Protein AF-A0A0G1ADX6-F1 (afdb_monomer_lite)

Radius of gyration: 18.36 Å; chains: 1; bounding box: 50×41×54 Å

Foldseek 3Di:
DDDDDDDPPPDPPVCPPPPPPVLVVLVCPLLVVLVVVLVVPDDPVVSLVVSVVVLVVQLPPQEDEDPDPCCLQVPALSNLSVNSHDAQNNSQRVSQVSCVSSPWDKDKDWACDPVGRTGIDIDTDDPPDPPDPPPPD

Secondary structure (DSSP, 8-state):
-----------TTTSTTTSHHHHHHHHHHHHHHHHHHHHTT--HHHHHHHHHHHHHHHT-SS----SSHHHHHHS-HHHHHHTT--SHHHHHHHHHHHHHHTT-EEEEEEEEETTEEEEEEEEEE-SS---PPP---

InterPro domains:
  IPR038765 Papain-like cysteine peptidase superfamily [SSF54001] (31-124)

Sequence (137 aa):
MVFSTLYYKVNAHTISRFRIKSYNSTMKTYLEYAETLKTEGSDVIEIAKKIQAYINKNLVSEVYHPCSILESRFTPGEIAFALKMRSCGAVTNIASEMLRHIGYKVKKVHGTTPASPDHAWIKVEDSNGSKKPRRDC

Organism: NCBI:txid1619142

pLDDT: mean 73.53, std 22.21, range [27.67, 94.81]

Structure (mmCIF, N/CA/C/O backbone):
data_AF-A0A0G1ADX6-F1
#
_entry.id   AF-A0A0G1ADX6-F1
#
loop_
_atom_site.group_PDB
_atom_site.id
_atom_site.type_symbol
_atom_site.label_atom_id
_atom_site.label_alt_id
_atom_site.label_comp_id
_atom_site.label_asym_id
_atom_site.label_entity_id
_atom_site.label_seq_id
_atom_site.pdbx_PDB_ins_code
_atom_site.Cartn_x
_atom_site.Cartn_y
_atom_site.Cartn_z
_atom_site.occupancy
_atom_site.B_iso_or_equiv
_atom_site.auth_seq_id
_atom_site.auth_comp_id
_atom_site.auth_asym_id
_atom_site.auth_atom_id
_atom_site.pdbx_PDB_model_num
ATOM 1 N N . MET A 1 1 ? 23.806 -10.472 -37.632 1.00 36.72 1 MET A N 1
ATOM 2 C CA . MET A 1 1 ? 22.637 -10.473 -36.728 1.00 36.72 1 MET A CA 1
ATOM 3 C C . MET A 1 1 ? 22.463 -11.884 -36.197 1.00 36.72 1 MET A C 1
ATOM 5 O O . MET A 1 1 ? 22.216 -12.773 -36.997 1.00 36.72 1 MET A O 1
ATOM 9 N N . VAL A 1 2 ? 22.655 -12.103 -34.896 1.00 28.02 2 VAL A N 1
ATOM 10 C CA . VAL A 1 2 ? 22.365 -13.386 -34.238 1.00 28.02 2 VAL A CA 1
ATOM 11 C C . VAL A 1 2 ? 21.709 -13.043 -32.904 1.00 28.02 2 VAL A C 1
ATOM 13 O O . VAL A 1 2 ? 22.349 -12.445 -32.044 1.00 28.02 2 VAL A O 1
ATOM 16 N N . PHE A 1 3 ? 20.417 -13.337 -32.767 1.00 29.06 3 PHE A N 1
ATOM 17 C CA . PHE A 1 3 ? 19.692 -13.214 -31.504 1.00 29.06 3 PHE A CA 1
ATOM 18 C C . PHE A 1 3 ? 19.860 -14.526 -30.737 1.00 29.06 3 PHE A C 1
ATOM 20 O O . PHE A 1 3 ? 19.237 -15.529 -31.072 1.00 29.06 3 PHE A O 1
ATOM 27 N N . SER A 1 4 ? 20.720 -14.536 -29.722 1.00 28.77 4 SER A N 1
ATOM 28 C CA . SER A 1 4 ? 20.832 -15.641 -28.770 1.00 28.77 4 SER A CA 1
ATOM 29 C C . SER A 1 4 ? 19.852 -15.413 -27.619 1.00 28.77 4 SER A C 1
ATOM 31 O O . SER A 1 4 ? 20.070 -14.593 -26.730 1.00 28.77 4 SER A O 1
ATOM 33 N N . THR A 1 5 ? 18.740 -16.145 -27.643 1.00 35.75 5 THR A N 1
ATOM 34 C CA . THR A 1 5 ? 17.777 -16.216 -26.540 1.00 35.75 5 THR A CA 1
ATOM 35 C C . THR A 1 5 ? 18.398 -17.010 -25.387 1.00 35.75 5 THR A C 1
ATOM 37 O O . THR A 1 5 ? 18.473 -18.237 -25.438 1.00 35.75 5 THR A O 1
ATOM 40 N N . LEU A 1 6 ? 18.872 -16.320 -24.346 1.00 27.67 6 LEU A N 1
ATOM 41 C CA . LEU A 1 6 ? 19.387 -16.957 -23.132 1.00 27.67 6 LEU A CA 1
ATOM 42 C C . LEU A 1 6 ? 18.215 -17.305 -22.199 1.00 27.67 6 LEU A C 1
ATOM 44 O O . LEU A 1 6 ? 17.677 -16.451 -21.496 1.00 27.67 6 LEU A O 1
ATOM 48 N N . TYR A 1 7 ? 17.811 -18.574 -22.194 1.00 30.81 7 TYR A N 1
ATOM 49 C CA . TYR A 1 7 ? 16.901 -19.112 -21.185 1.00 30.81 7 TYR A CA 1
ATOM 50 C C . TYR A 1 7 ? 17.656 -19.268 -19.859 1.00 30.81 7 TYR A C 1
ATOM 52 O O . TYR A 1 7 ? 18.375 -20.245 -19.652 1.00 30.81 7 TYR A O 1
ATOM 60 N N . TYR A 1 8 ? 17.483 -18.324 -18.933 1.00 31.00 8 TYR A N 1
ATOM 61 C CA . TYR A 1 8 ? 17.915 -18.530 -17.553 1.00 31.00 8 TYR A CA 1
ATOM 62 C C . TYR A 1 8 ? 16.938 -19.478 -16.853 1.00 31.00 8 TYR A C 1
ATOM 64 O O . TYR A 1 8 ? 15.849 -19.095 -16.430 1.00 31.00 8 TYR A O 1
ATOM 72 N N . LYS A 1 9 ? 17.346 -20.741 -16.713 1.00 34.00 9 LYS A N 1
ATOM 73 C CA . LYS A 1 9 ? 16.699 -21.718 -15.834 1.00 34.00 9 LYS A CA 1
ATOM 74 C C . LYS A 1 9 ? 17.030 -21.338 -14.389 1.00 34.00 9 LYS A C 1
ATOM 76 O O . LYS A 1 9 ? 18.044 -21.762 -13.839 1.00 34.00 9 LYS A O 1
ATOM 81 N N . VAL A 1 10 ? 16.214 -20.471 -13.794 1.00 37.69 10 VAL A N 1
ATOM 82 C CA . VAL A 1 10 ? 16.390 -20.051 -12.399 1.00 37.69 10 VAL A CA 1
ATOM 83 C C . VAL A 1 10 ? 16.049 -21.237 -11.499 1.00 37.69 10 VAL A C 1
ATOM 85 O O . VAL A 1 10 ? 14.893 -21.617 -11.339 1.00 37.69 10 VAL A O 1
ATOM 88 N N . ASN A 1 11 ? 17.084 -21.865 -10.948 1.00 32.84 11 ASN A N 1
ATOM 89 C CA . ASN A 1 11 ? 16.954 -22.986 -10.029 1.00 32.84 11 ASN A CA 1
ATOM 90 C C . ASN A 1 11 ? 16.422 -22.462 -8.683 1.00 32.84 11 ASN A C 1
ATOM 92 O O . ASN A 1 11 ? 17.119 -21.734 -7.973 1.00 32.84 11 ASN A O 1
ATOM 96 N N . ALA A 1 12 ? 15.186 -22.827 -8.331 1.00 43.38 12 ALA A N 1
ATOM 97 C CA . ALA A 1 12 ? 14.473 -22.349 -7.139 1.00 43.38 12 ALA A CA 1
ATOM 98 C C . ALA A 1 12 ? 15.211 -22.622 -5.808 1.00 43.38 12 ALA A C 1
ATOM 100 O O . ALA A 1 12 ? 14.960 -21.959 -4.804 1.00 43.38 12 ALA A O 1
ATOM 101 N N . HIS A 1 13 ? 16.162 -23.559 -5.796 1.00 33.47 13 HIS A N 1
ATOM 102 C CA . HIS A 1 13 ? 16.881 -23.970 -4.590 1.00 33.47 13 HIS A CA 1
ATOM 103 C C . HIS A 1 13 ? 18.042 -23.048 -4.177 1.00 33.47 13 HIS A C 1
ATOM 105 O O . HIS A 1 13 ? 18.392 -23.012 -2.997 1.00 33.47 13 HIS A O 1
ATOM 111 N N . THR A 1 14 ? 18.623 -22.263 -5.090 1.00 34.34 14 THR A N 1
ATOM 112 C CA . THR A 1 14 ? 19.816 -21.443 -4.783 1.00 34.34 14 THR A CA 1
ATOM 113 C C . THR A 1 14 ? 19.468 -20.057 -4.222 1.00 34.34 14 THR A C 1
ATOM 115 O O . THR A 1 14 ? 20.303 -19.407 -3.601 1.00 34.34 14 THR A O 1
ATOM 118 N N . ILE A 1 15 ? 18.209 -19.620 -4.350 1.00 44.53 15 ILE A N 1
ATOM 119 C CA . ILE A 1 15 ? 17.700 -18.348 -3.791 1.00 44.53 15 ILE A CA 1
ATOM 120 C C . ILE A 1 15 ? 17.298 -18.503 -2.306 1.00 44.53 15 ILE A C 1
ATOM 122 O O . ILE A 1 15 ? 17.105 -17.523 -1.589 1.00 44.53 15 ILE A O 1
ATOM 126 N N . SER A 1 16 ? 17.221 -19.740 -1.809 1.00 39.97 16 SER A N 1
ATOM 127 C CA . SER A 1 16 ? 16.575 -20.066 -0.535 1.00 39.97 16 SER A CA 1
ATOM 128 C C . SER A 1 16 ? 17.373 -19.683 0.724 1.00 39.97 16 SER A C 1
ATOM 130 O O . SER A 1 16 ? 16.764 -19.461 1.763 1.00 39.97 16 SER A O 1
ATOM 132 N N . ARG A 1 17 ? 18.710 -19.556 0.693 1.00 35.59 17 ARG A N 1
ATOM 133 C CA . ARG A 1 17 ? 19.489 -19.461 1.955 1.00 35.59 17 ARG A CA 1
ATOM 134 C C . ARG A 1 17 ? 20.069 -18.093 2.316 1.00 35.59 17 ARG A C 1
ATOM 136 O O . ARG A 1 17 ? 20.197 -17.813 3.503 1.00 35.59 17 ARG A O 1
ATOM 143 N N . PHE A 1 18 ? 20.346 -17.217 1.351 1.00 36.81 18 PHE A N 1
ATOM 144 C CA . PHE A 1 18 ? 20.876 -15.872 1.639 1.00 36.81 18 PHE A CA 1
ATOM 145 C C . PHE A 1 18 ? 19.809 -14.764 1.650 1.00 36.81 18 PHE A C 1
ATOM 147 O O . PHE A 1 18 ? 20.056 -13.690 2.191 1.00 36.81 18 PHE A O 1
ATOM 154 N N . ARG A 1 19 ? 18.601 -15.017 1.121 1.00 40.06 19 ARG A N 1
ATOM 155 C CA . ARG A 1 19 ? 17.580 -13.976 0.896 1.00 40.06 19 ARG A CA 1
ATOM 156 C C . ARG A 1 19 ? 16.468 -13.906 1.949 1.00 40.06 19 ARG A C 1
ATOM 158 O O . ARG A 1 19 ? 15.724 -12.942 1.946 1.00 40.06 19 ARG A O 1
ATOM 165 N N . ILE A 1 20 ? 16.357 -14.865 2.874 1.00 42.62 20 ILE A N 1
ATOM 166 C CA . ILE A 1 20 ? 15.215 -14.931 3.815 1.00 42.62 20 ILE A CA 1
ATOM 167 C C . ILE A 1 20 ? 15.418 -14.056 5.070 1.00 42.62 20 ILE A C 1
ATOM 169 O O . ILE A 1 20 ? 14.457 -13.505 5.601 1.00 42.62 20 ILE A O 1
ATOM 173 N N . LYS A 1 21 ? 16.660 -13.853 5.538 1.00 35.59 21 LYS A N 1
ATOM 174 C CA . LYS A 1 21 ? 16.912 -13.089 6.780 1.00 35.59 21 LYS A CA 1
ATOM 175 C C . LYS A 1 21 ? 16.641 -11.585 6.651 1.00 35.59 21 LYS A C 1
ATOM 177 O O . LYS A 1 21 ? 16.103 -10.997 7.580 1.00 35.59 21 LYS A O 1
ATOM 182 N N . SER A 1 22 ? 16.978 -10.976 5.513 1.00 43.28 22 SER A N 1
ATOM 183 C CA . SER A 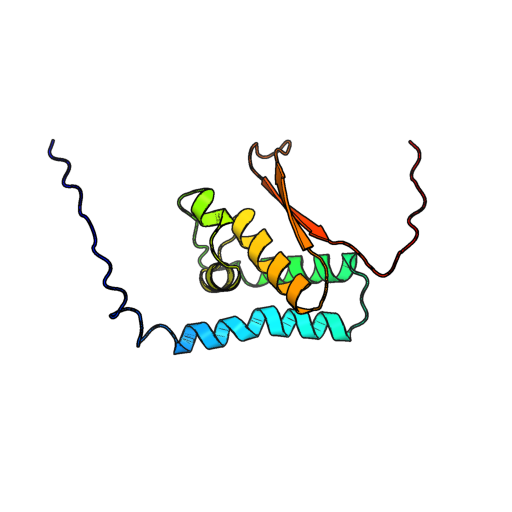1 22 ? 16.662 -9.563 5.248 1.00 43.28 22 SER A CA 1
ATOM 184 C C . SER A 1 22 ? 15.180 -9.365 4.910 1.00 43.28 22 SER A C 1
ATOM 186 O O . SER A 1 22 ? 14.592 -8.380 5.339 1.00 43.28 22 SER A O 1
ATOM 188 N N . TYR A 1 23 ? 14.571 -10.333 4.222 1.00 44.81 23 TYR A N 1
ATOM 189 C CA . TYR A 1 23 ? 13.184 -10.296 3.752 1.00 44.81 23 TYR A CA 1
ATOM 190 C C . TYR A 1 23 ? 12.167 -10.341 4.914 1.00 44.81 23 TYR A C 1
ATOM 192 O O . TYR A 1 23 ? 11.287 -9.489 5.002 1.00 44.81 23 TYR A O 1
ATOM 200 N N . ASN A 1 24 ? 12.392 -11.194 5.924 1.00 44.12 24 ASN A N 1
ATOM 201 C CA . ASN A 1 24 ? 11.557 -11.237 7.139 1.00 44.12 24 ASN A CA 1
ATOM 202 C C . ASN A 1 24 ? 11.605 -9.954 7.994 1.00 44.12 24 ASN A C 1
ATOM 204 O O . ASN A 1 24 ? 10.660 -9.671 8.729 1.00 44.12 24 ASN A O 1
ATOM 208 N N . SER A 1 25 ? 12.695 -9.179 7.939 1.00 48.69 25 SER A N 1
ATOM 209 C CA . SER A 1 25 ? 12.797 -7.911 8.678 1.00 48.69 25 SER A CA 1
ATOM 210 C C . SER A 1 25 ? 11.933 -6.822 8.049 1.00 48.69 25 SER A C 1
ATOM 212 O O . SER A 1 25 ? 11.433 -5.959 8.764 1.00 48.69 25 SER A O 1
ATOM 214 N N . THR A 1 26 ? 11.771 -6.841 6.726 1.00 51.16 26 THR A N 1
ATOM 215 C CA . THR A 1 26 ? 10.985 -5.843 5.993 1.00 51.16 26 THR A CA 1
ATOM 216 C C . THR A 1 26 ? 9.491 -6.185 5.978 1.00 51.16 26 THR A C 1
ATOM 218 O O . THR A 1 26 ? 8.673 -5.271 5.958 1.00 51.16 26 THR A O 1
ATOM 221 N N . MET A 1 27 ? 9.118 -7.475 6.081 1.00 49.69 27 MET A N 1
ATOM 222 C CA . MET A 1 27 ? 7.721 -7.914 6.301 1.00 49.69 27 MET A CA 1
ATOM 223 C C . MET A 1 27 ? 7.059 -7.214 7.477 1.00 49.69 27 MET A C 1
ATOM 225 O O . MET A 1 27 ? 5.883 -6.862 7.433 1.00 49.69 27 MET A O 1
ATOM 229 N N . LYS A 1 28 ? 7.829 -7.067 8.552 1.00 58.00 28 LYS A N 1
ATOM 230 C CA . LYS A 1 28 ? 7.351 -6.524 9.809 1.00 58.00 28 LYS A CA 1
ATOM 231 C C . LYS A 1 28 ? 7.106 -5.024 9.711 1.00 58.00 28 LYS A C 1
ATOM 233 O O . LYS A 1 28 ? 6.053 -4.563 10.118 1.00 58.00 28 LYS A O 1
ATOM 238 N N . THR A 1 29 ? 7.983 -4.268 9.061 1.00 78.56 29 THR A N 1
ATOM 239 C CA . THR A 1 29 ? 8.013 -2.809 9.235 1.00 78.56 29 THR A CA 1
ATOM 240 C C . THR A 1 29 ? 6.789 -2.060 8.705 1.00 78.56 29 THR A C 1
ATOM 242 O O . THR A 1 29 ? 6.327 -1.131 9.368 1.00 78.56 29 THR A O 1
ATOM 245 N N . TYR A 1 30 ? 6.241 -2.424 7.540 1.00 87.62 30 TYR A N 1
ATOM 246 C CA . TYR A 1 30 ? 5.099 -1.685 6.977 1.00 87.62 30 TYR A CA 1
ATOM 247 C C . TYR A 1 30 ? 3.741 -2.182 7.504 1.00 87.62 30 TYR A C 1
ATOM 249 O O . TYR A 1 30 ? 2.810 -1.387 7.629 1.00 87.62 30 TYR A O 1
ATOM 257 N N . LEU A 1 31 ? 3.626 -3.465 7.865 1.00 92.06 31 LEU A N 1
ATOM 258 C CA . LEU A 1 31 ? 2.426 -4.002 8.517 1.00 92.06 31 LEU A CA 1
ATOM 259 C C . LEU A 1 31 ? 2.357 -3.610 10.000 1.00 92.06 31 LEU A C 1
ATOM 261 O O . LEU A 1 31 ? 1.283 -3.255 10.473 1.00 92.06 31 LEU A O 1
ATOM 265 N N . GLU A 1 32 ? 3.489 -3.561 10.710 1.00 89.88 32 GLU A N 1
ATOM 266 C CA . GLU A 1 32 ? 3.567 -3.019 12.076 1.00 89.88 32 GLU A CA 1
ATOM 267 C C . GLU A 1 32 ? 3.125 -1.554 12.111 1.00 89.88 32 GLU A C 1
ATOM 269 O O . GLU A 1 32 ? 2.373 -1.162 13.000 1.00 89.88 32 GLU A O 1
ATOM 274 N N . TYR A 1 33 ? 3.511 -0.755 11.108 1.00 90.94 33 TYR A N 1
ATOM 275 C CA . TYR A 1 33 ? 2.995 0.607 10.979 1.00 90.94 33 TYR A CA 1
ATOM 276 C C . TYR A 1 33 ? 1.476 0.636 10.755 1.00 90.94 33 TYR A C 1
ATOM 278 O O . TYR A 1 33 ? 0.796 1.524 11.257 1.00 90.94 33 TYR A O 1
ATOM 286 N N . ALA A 1 34 ? 0.904 -0.329 10.031 1.00 90.81 34 ALA A N 1
ATOM 287 C CA . ALA A 1 34 ? -0.548 -0.409 9.914 1.00 90.81 34 ALA A CA 1
ATOM 288 C C . ALA A 1 34 ? -1.195 -0.668 11.289 1.00 90.81 34 ALA A C 1
ATOM 290 O O . ALA A 1 34 ? -2.145 0.024 11.653 1.00 90.81 34 ALA A O 1
ATOM 291 N N . GLU A 1 35 ? -0.648 -1.584 12.093 1.00 90.75 35 GLU A N 1
ATOM 292 C CA . GLU A 1 35 ? -1.156 -1.860 13.445 1.00 90.75 35 GLU A CA 1
ATOM 293 C C . GLU A 1 35 ? -1.112 -0.631 14.366 1.00 90.75 35 GLU A C 1
ATOM 295 O O . GLU A 1 35 ? -2.068 -0.406 15.111 1.00 90.75 35 GLU A O 1
ATOM 300 N N . THR A 1 36 ? -0.093 0.237 14.272 1.00 90.00 36 THR A N 1
ATOM 301 C CA . THR A 1 36 ? -0.098 1.492 15.050 1.00 90.00 36 THR A CA 1
ATOM 302 C C . THR A 1 36 ? -1.293 2.373 14.676 1.00 90.00 36 THR A C 1
ATOM 304 O O . THR A 1 36 ? -1.973 2.895 15.558 1.00 90.00 36 THR A O 1
ATOM 307 N N . LEU A 1 37 ? -1.640 2.454 13.385 1.00 88.25 37 LEU A N 1
ATOM 308 C CA . LEU A 1 37 ? -2.793 3.235 12.912 1.00 88.25 37 LEU A CA 1
ATOM 309 C C . LEU A 1 37 ? -4.134 2.702 13.424 1.00 88.25 37 LEU A C 1
ATOM 311 O O . LEU A 1 37 ? -5.052 3.484 13.664 1.00 88.25 37 LEU A O 1
ATOM 315 N N . LYS A 1 38 ? -4.251 1.384 13.612 1.00 84.69 38 LYS A N 1
ATOM 316 C CA . LYS A 1 38 ? -5.455 0.757 14.171 1.00 84.69 38 LYS A CA 1
ATOM 317 C C . LYS A 1 38 ? -5.705 1.203 15.612 1.00 84.69 38 LYS A C 1
ATOM 319 O O . LYS A 1 38 ? -6.850 1.428 15.996 1.00 84.69 38 LYS A O 1
ATOM 324 N N . THR A 1 39 ? -4.640 1.342 16.401 1.00 77.81 39 THR A N 1
ATOM 325 C CA . THR A 1 39 ? -4.732 1.729 17.820 1.00 77.81 39 THR A CA 1
ATOM 326 C C . THR A 1 39 ? -5.039 3.211 18.037 1.00 77.81 39 THR A C 1
ATOM 328 O O . THR A 1 39 ? -5.594 3.568 19.071 1.00 77.81 39 THR A O 1
ATOM 331 N N . GLU A 1 40 ? -4.747 4.066 17.055 1.00 74.56 40 GLU A N 1
ATOM 332 C CA . GLU A 1 40 ? -4.976 5.516 17.131 1.00 74.56 40 GLU A CA 1
ATOM 333 C C . GLU A 1 40 ? -6.459 5.920 16.990 1.00 74.56 40 GLU A C 1
ATOM 335 O O . GLU A 1 40 ? -6.798 7.075 17.237 1.00 74.56 40 GLU A O 1
ATOM 340 N N . GLY A 1 41 ? -7.357 4.998 16.613 1.00 61.16 41 GLY A N 1
ATOM 341 C CA . GLY A 1 41 ? -8.800 5.269 16.518 1.00 61.16 41 GLY A CA 1
ATOM 342 C C . GLY A 1 41 ? -9.207 6.224 15.383 1.00 61.16 41 GLY A C 1
ATOM 343 O O . GLY A 1 41 ? -10.271 6.837 15.450 1.00 61.16 41 GLY A O 1
ATOM 344 N N . SER A 1 42 ? -8.369 6.364 14.351 1.00 67.50 42 SER A N 1
ATOM 345 C CA . SER A 1 42 ? -8.577 7.273 13.215 1.00 67.50 42 SER A CA 1
ATOM 346 C C . SER A 1 42 ? -9.686 6.819 12.247 1.00 67.50 42 SER A C 1
ATOM 348 O O . SER A 1 42 ? -9.899 5.627 12.022 1.00 67.50 42 SER A O 1
ATOM 350 N N . ASP A 1 43 ? -10.346 7.788 11.598 1.00 83.94 43 ASP A N 1
ATOM 351 C CA . ASP A 1 43 ? -11.249 7.555 10.459 1.00 83.94 43 ASP A CA 1
ATOM 352 C C . ASP A 1 43 ? -10.509 6.891 9.278 1.00 83.94 43 ASP A C 1
ATOM 354 O O . ASP A 1 43 ? -9.316 7.123 9.061 1.00 83.94 43 ASP A O 1
ATOM 358 N N . VAL A 1 44 ? -11.217 6.101 8.461 1.00 85.75 44 VAL A N 1
ATOM 359 C CA . VAL A 1 44 ? -10.617 5.350 7.340 1.00 85.75 44 VAL A CA 1
ATOM 360 C C . VAL A 1 44 ? -9.915 6.257 6.322 1.00 85.75 44 VAL A C 1
ATOM 362 O O . VAL A 1 44 ? -8.896 5.871 5.743 1.00 85.75 44 VAL A O 1
ATOM 365 N N . ILE A 1 45 ? -10.414 7.481 6.109 1.00 87.62 45 ILE A N 1
ATOM 366 C CA . ILE A 1 45 ? -9.790 8.449 5.197 1.00 87.62 45 ILE A CA 1
ATOM 367 C C . ILE A 1 45 ? -8.468 8.935 5.785 1.00 87.62 45 ILE A C 1
ATOM 369 O O . ILE A 1 45 ? -7.490 9.117 5.058 1.00 87.62 45 ILE A O 1
ATOM 373 N N . GLU A 1 46 ? -8.427 9.148 7.094 1.00 88.81 46 GLU A N 1
ATOM 374 C CA . GLU A 1 46 ? -7.226 9.585 7.791 1.00 88.81 46 GLU A CA 1
ATOM 375 C C . GLU A 1 46 ? -6.162 8.480 7.807 1.00 88.81 46 GLU A C 1
ATOM 377 O O . GLU A 1 46 ? -5.005 8.741 7.473 1.00 88.81 46 GLU A O 1
ATOM 382 N N . ILE A 1 47 ? -6.565 7.232 8.063 1.00 90.38 47 ILE A N 1
ATOM 383 C CA . ILE A 1 47 ? -5.695 6.054 7.944 1.00 90.38 47 ILE A CA 1
ATOM 384 C C . ILE A 1 47 ? -5.128 5.950 6.525 1.00 90.38 47 ILE A C 1
ATOM 386 O O . ILE A 1 47 ? -3.916 5.826 6.356 1.00 90.38 47 ILE A O 1
ATOM 390 N N . ALA A 1 48 ? -5.964 6.068 5.488 1.00 89.75 48 ALA A N 1
ATOM 391 C CA . ALA A 1 48 ? -5.508 6.011 4.100 1.00 89.75 48 ALA A CA 1
ATOM 392 C C . ALA A 1 48 ? -4.489 7.119 3.767 1.00 89.75 48 ALA A C 1
ATOM 394 O O . ALA A 1 48 ? -3.494 6.857 3.087 1.00 89.75 48 ALA A O 1
ATOM 395 N N . LYS A 1 49 ? -4.689 8.341 4.283 1.00 90.94 49 LYS A N 1
ATOM 396 C CA . LYS A 1 49 ? -3.727 9.448 4.139 1.00 90.94 49 LYS A CA 1
ATOM 397 C C . LYS A 1 49 ? -2.405 9.158 4.849 1.00 90.94 49 LYS A C 1
ATOM 399 O O . LYS A 1 49 ? -1.348 9.380 4.261 1.00 90.94 49 LYS A O 1
ATOM 404 N N . LYS A 1 50 ? -2.448 8.641 6.082 1.00 92.81 50 LYS A N 1
ATOM 405 C CA . LYS A 1 50 ? -1.248 8.264 6.848 1.00 92.81 50 LYS A CA 1
ATOM 406 C C . LYS A 1 50 ? -0.466 7.154 6.137 1.00 92.81 50 LYS A C 1
ATOM 408 O O . LYS A 1 50 ? 0.743 7.281 5.959 1.00 92.81 50 LYS A O 1
ATOM 413 N N . ILE A 1 51 ? -1.156 6.137 5.616 1.00 92.75 51 ILE A N 1
ATOM 414 C CA . ILE A 1 51 ? -0.560 5.081 4.782 1.00 92.75 51 ILE A CA 1
ATOM 415 C C . ILE A 1 51 ? 0.105 5.672 3.536 1.00 92.75 51 ILE A C 1
ATOM 417 O O . ILE A 1 51 ? 1.264 5.371 3.255 1.00 92.75 51 ILE A O 1
ATOM 421 N N . GLN A 1 52 ? -0.587 6.544 2.798 1.00 91.38 52 GLN A N 1
ATOM 422 C CA . GLN A 1 52 ? -0.026 7.176 1.604 1.00 91.38 52 GLN A CA 1
ATOM 423 C C . GLN A 1 52 ? 1.238 7.986 1.928 1.00 91.38 52 GLN A C 1
ATOM 425 O O . GLN A 1 52 ? 2.238 7.882 1.216 1.00 91.38 52 GLN A O 1
ATOM 430 N N . ALA A 1 53 ? 1.213 8.772 3.007 1.00 91.44 53 ALA A N 1
ATOM 431 C CA . ALA A 1 53 ? 2.362 9.550 3.457 1.00 91.44 53 ALA A CA 1
ATOM 432 C C . ALA A 1 53 ? 3.537 8.647 3.860 1.00 91.44 53 ALA A C 1
ATOM 434 O O . ALA A 1 53 ? 4.676 8.904 3.466 1.00 91.44 53 ALA A O 1
ATOM 435 N N . TYR A 1 54 ? 3.264 7.559 4.584 1.00 92.06 54 TYR A N 1
ATOM 436 C CA . TYR A 1 54 ? 4.267 6.570 4.966 1.00 92.06 54 TYR A CA 1
ATOM 437 C C . TYR A 1 54 ? 4.920 5.913 3.748 1.00 92.06 54 TYR A C 1
ATOM 439 O O . TYR A 1 54 ? 6.146 5.874 3.655 1.00 92.06 54 TYR A O 1
ATOM 447 N N . ILE A 1 55 ? 4.124 5.453 2.780 1.00 90.69 55 ILE A N 1
ATOM 448 C CA . ILE A 1 55 ? 4.630 4.870 1.532 1.00 90.69 55 ILE A CA 1
ATOM 449 C C . ILE A 1 55 ? 5.500 5.898 0.796 1.00 90.69 55 ILE A C 1
ATOM 451 O O . ILE A 1 55 ? 6.647 5.616 0.455 1.00 90.69 55 ILE A O 1
ATOM 455 N N . ASN A 1 56 ? 5.004 7.123 0.615 1.00 88.31 56 ASN A N 1
ATOM 456 C CA . ASN A 1 56 ? 5.756 8.170 -0.074 1.00 88.31 56 ASN A CA 1
ATOM 457 C C . ASN A 1 56 ? 7.076 8.510 0.617 1.00 88.31 56 ASN A C 1
ATOM 459 O O . ASN A 1 56 ? 8.040 8.784 -0.084 1.00 88.31 56 ASN A O 1
ATOM 463 N N . LYS A 1 57 ? 7.142 8.471 1.952 1.00 89.00 57 LYS A N 1
ATOM 464 C CA . LYS A 1 57 ? 8.371 8.717 2.719 1.00 89.00 57 LYS A CA 1
ATOM 465 C C . LYS A 1 57 ? 9.391 7.584 2.579 1.00 89.00 57 LYS A C 1
ATOM 467 O O . LYS A 1 57 ? 10.588 7.851 2.526 1.00 89.00 57 LYS A O 1
ATOM 472 N N . ASN A 1 58 ? 8.938 6.332 2.539 1.00 86.38 58 ASN A N 1
ATOM 473 C CA . ASN A 1 58 ? 9.825 5.165 2.603 1.00 86.38 58 ASN A CA 1
ATOM 474 C C . ASN A 1 58 ? 10.305 4.666 1.230 1.00 86.38 58 ASN A C 1
ATOM 476 O O . ASN A 1 58 ? 11.322 3.980 1.157 1.00 86.38 58 ASN A O 1
ATOM 480 N N . LEU A 1 59 ? 9.630 5.035 0.137 1.00 84.19 59 LEU A N 1
ATOM 481 C CA . LEU A 1 59 ? 9.992 4.587 -1.214 1.00 84.19 59 LEU A CA 1
ATOM 482 C C . LEU A 1 59 ? 10.828 5.610 -2.018 1.00 84.19 59 LEU A C 1
ATOM 484 O O . LEU A 1 59 ? 10.888 5.510 -3.237 1.00 84.19 59 LEU A O 1
ATOM 488 N N . VAL A 1 60 ? 11.450 6.619 -1.390 1.00 74.31 60 VAL A N 1
ATOM 489 C CA . VAL A 1 60 ? 12.093 7.749 -2.112 1.00 74.31 60 VAL A CA 1
ATOM 490 C C . VAL A 1 60 ? 13.474 7.420 -2.703 1.00 74.31 60 VAL A C 1
ATOM 492 O O . VAL A 1 60 ? 13.838 8.005 -3.719 1.00 74.31 60 VAL A O 1
ATOM 495 N N . SER A 1 61 ? 14.253 6.508 -2.108 1.00 62.25 61 SER A N 1
ATOM 496 C CA . SER A 1 61 ? 15.630 6.221 -2.559 1.00 62.25 61 SER A CA 1
ATOM 497 C C . SER A 1 61 ? 15.710 4.911 -3.347 1.00 62.25 61 SER A C 1
ATOM 499 O O . SER A 1 61 ? 15.150 3.923 -2.899 1.00 62.25 61 SER A O 1
ATOM 501 N N . GLU A 1 62 ? 16.430 4.880 -4.476 1.00 59.12 62 GLU A N 1
ATOM 502 C CA . GLU A 1 62 ? 16.666 3.663 -5.289 1.00 59.12 62 GLU A CA 1
ATOM 503 C C . GLU A 1 62 ? 15.376 2.957 -5.751 1.00 59.12 62 GLU A C 1
ATOM 505 O O . GLU A 1 62 ? 15.107 1.802 -5.428 1.00 59.12 62 GLU A O 1
ATOM 510 N N . VAL A 1 63 ? 14.552 3.681 -6.512 1.00 69.31 63 VAL A N 1
ATOM 511 C CA . VAL A 1 63 ? 13.258 3.188 -6.999 1.00 69.31 63 VAL A CA 1
ATOM 512 C C . VAL A 1 63 ? 13.459 2.105 -8.060 1.00 69.31 63 VAL A C 1
ATOM 514 O O . VAL A 1 63 ? 13.913 2.392 -9.173 1.00 69.31 63 VAL A O 1
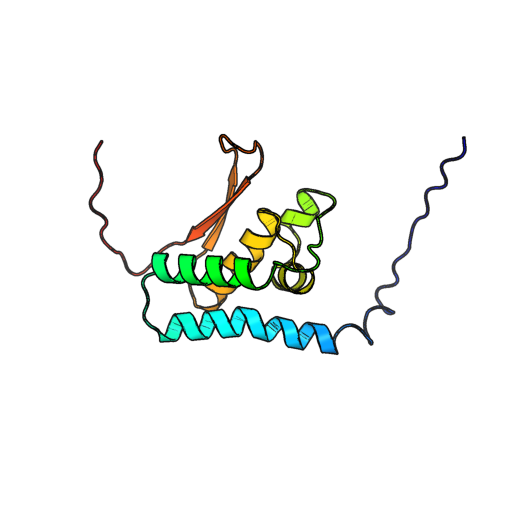ATOM 517 N N . TYR A 1 64 ? 13.050 0.872 -7.755 1.00 77.81 64 TYR A N 1
ATOM 518 C CA . TYR A 1 64 ? 12.884 -0.151 -8.782 1.00 77.81 64 TYR A CA 1
ATOM 519 C C . TYR A 1 64 ? 11.700 0.213 -9.683 1.00 77.81 64 TYR A C 1
ATOM 521 O O . TYR A 1 64 ? 10.563 0.371 -9.222 1.00 77.81 64 TYR A O 1
ATOM 529 N N . HIS A 1 65 ? 11.974 0.343 -10.978 1.00 81.12 65 HIS A N 1
ATOM 530 C CA . HIS A 1 65 ? 10.957 0.605 -11.986 1.00 81.12 65 HIS A CA 1
ATOM 531 C C . HIS A 1 65 ? 10.547 -0.727 -12.622 1.00 81.12 65 HIS A C 1
ATOM 533 O O . HIS A 1 65 ? 11.394 -1.360 -13.254 1.00 81.12 65 HIS A O 1
ATOM 539 N N . PRO A 1 66 ? 9.285 -1.170 -12.467 1.00 82.56 66 PRO A N 1
ATOM 540 C CA . PRO A 1 66 ? 8.830 -2.397 -13.108 1.00 82.56 66 PRO A CA 1
ATOM 541 C C . PRO A 1 66 ? 8.965 -2.292 -14.626 1.00 82.56 66 PRO A C 1
ATOM 543 O O . PRO A 1 66 ? 8.608 -1.274 -15.223 1.00 82.56 66 PRO A O 1
ATOM 546 N N . CYS A 1 67 ? 9.417 -3.372 -15.255 1.00 84.56 67 CYS A N 1
ATOM 547 C CA . CYS A 1 67 ? 9.560 -3.477 -16.702 1.00 84.56 67 C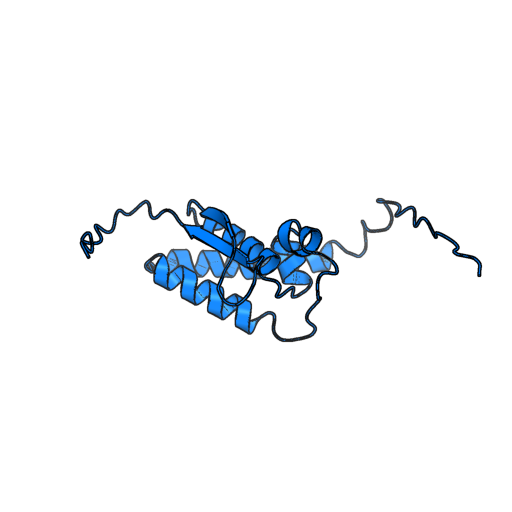YS A CA 1
ATOM 548 C C . CYS A 1 67 ? 8.206 -3.626 -17.412 1.00 84.56 67 CYS A C 1
ATOM 550 O O . CYS A 1 67 ? 8.126 -3.466 -18.629 1.00 84.56 67 CYS A O 1
ATOM 552 N N . SER A 1 68 ? 7.132 -3.952 -16.679 1.00 86.62 68 SER A N 1
ATOM 553 C CA . SER A 1 68 ? 5.791 -4.110 -17.248 1.00 86.62 68 SER A CA 1
ATOM 554 C C . SER A 1 68 ? 4.657 -3.752 -16.283 1.00 86.62 68 SER A C 1
ATOM 556 O O . SER A 1 68 ? 4.803 -3.756 -15.058 1.00 86.62 68 SER A O 1
ATOM 558 N N . ILE A 1 69 ? 3.467 -3.519 -16.848 1.00 83.44 69 ILE A N 1
ATOM 559 C CA . ILE A 1 69 ? 2.233 -3.338 -16.073 1.00 83.44 69 ILE A CA 1
ATOM 560 C C . ILE A 1 69 ? 1.890 -4.581 -15.237 1.00 83.44 69 ILE A C 1
ATOM 562 O O . ILE A 1 69 ? 1.371 -4.461 -14.129 1.00 83.44 69 ILE A O 1
ATOM 566 N N . LEU A 1 70 ? 2.196 -5.776 -15.750 1.00 86.12 70 LEU A N 1
ATOM 567 C CA . LEU A 1 70 ? 1.931 -7.034 -15.058 1.00 86.12 70 LEU A CA 1
ATOM 568 C C . LEU A 1 70 ? 2.811 -7.147 -13.818 1.00 86.12 70 LEU A C 1
ATOM 570 O O . LEU A 1 70 ? 2.308 -7.377 -12.724 1.00 86.12 70 LEU A O 1
ATOM 574 N N . GLU A 1 71 ? 4.104 -6.886 -13.969 1.00 83.94 71 GLU A N 1
ATOM 575 C CA . GLU A 1 71 ? 5.032 -6.850 -12.844 1.00 83.94 71 GLU A CA 1
ATOM 576 C C . GLU A 1 71 ? 4.591 -5.822 -11.798 1.00 83.94 71 GLU A C 1
ATOM 578 O O . GLU A 1 71 ? 4.465 -6.143 -10.620 1.00 83.94 71 GLU A O 1
ATOM 583 N N . SER A 1 72 ? 4.228 -4.615 -12.234 1.00 85.69 72 SER A N 1
ATOM 584 C CA . SER A 1 72 ? 3.670 -3.582 -11.359 1.00 85.69 72 SER A CA 1
ATOM 585 C C . SER A 1 72 ? 2.441 -4.068 -10.569 1.00 85.69 72 SER A C 1
ATOM 587 O O . SER A 1 72 ? 2.324 -3.796 -9.378 1.00 85.69 72 SER A O 1
ATOM 589 N N . ARG A 1 73 ? 1.509 -4.789 -11.205 1.00 84.75 73 ARG A N 1
ATOM 590 C CA . ARG A 1 73 ? 0.207 -5.152 -10.612 1.00 84.75 73 ARG A CA 1
ATOM 591 C C . ARG A 1 73 ? 0.221 -6.432 -9.789 1.00 84.75 73 ARG A C 1
ATOM 593 O O . ARG A 1 73 ? -0.593 -6.569 -8.873 1.00 84.75 73 ARG A O 1
ATOM 600 N N . PHE A 1 74 ? 1.093 -7.369 -10.132 1.00 87.56 74 PHE A N 1
ATOM 601 C CA . PHE A 1 74 ? 1.100 -8.709 -9.554 1.00 87.56 74 PHE A CA 1
ATOM 602 C C . PHE A 1 74 ? 2.269 -8.948 -8.598 1.00 87.56 74 PHE A C 1
ATOM 604 O O . PHE A 1 74 ? 2.289 -9.986 -7.945 1.00 87.56 74 PHE A O 1
ATOM 611 N N . THR A 1 75 ? 3.188 -7.988 -8.446 1.00 89.69 75 THR A N 1
ATOM 612 C CA . THR A 1 75 ? 4.200 -8.046 -7.382 1.00 89.69 75 THR A CA 1
ATOM 613 C C . THR A 1 75 ? 3.529 -7.913 -6.008 1.00 89.69 75 THR A C 1
ATOM 615 O O . THR A 1 75 ? 2.871 -6.896 -5.772 1.00 89.69 75 THR A O 1
ATOM 618 N N . PRO A 1 76 ? 3.674 -8.896 -5.097 1.00 90.44 76 PRO A N 1
ATOM 619 C CA . PRO A 1 76 ? 3.175 -8.809 -3.722 1.00 90.44 76 PRO A CA 1
ATOM 620 C C . PRO A 1 76 ? 3.639 -7.529 -3.019 1.00 90.44 76 PRO A C 1
ATOM 622 O O . PRO A 1 76 ? 4.759 -7.075 -3.260 1.00 90.44 76 PRO A O 1
ATOM 625 N N . GLY A 1 77 ? 2.805 -6.951 -2.151 1.00 88.81 77 GLY A N 1
ATOM 626 C CA . GLY A 1 77 ? 3.097 -5.680 -1.482 1.00 88.81 77 GLY A CA 1
ATOM 627 C C . GLY A 1 77 ? 4.393 -5.726 -0.679 1.00 88.81 77 GLY A C 1
ATOM 628 O O . GLY A 1 77 ? 5.196 -4.804 -0.757 1.00 88.81 77 GLY A O 1
ATOM 629 N N . GLU A 1 78 ? 4.670 -6.844 -0.019 1.00 87.88 78 GLU A N 1
ATOM 630 C CA . GLU A 1 78 ? 5.953 -7.094 0.639 1.00 87.88 78 GLU A CA 1
ATOM 631 C C . GLU A 1 78 ? 7.168 -6.921 -0.296 1.00 87.88 78 GLU A C 1
ATOM 633 O O . GLU A 1 78 ? 8.084 -6.150 0.003 1.00 87.88 78 GLU A O 1
ATOM 638 N N . ILE A 1 79 ? 7.170 -7.608 -1.445 1.00 87.94 79 ILE A N 1
ATOM 639 C CA . ILE A 1 79 ? 8.258 -7.522 -2.433 1.00 87.94 79 ILE A CA 1
ATOM 640 C C . ILE A 1 79 ? 8.343 -6.099 -2.978 1.00 87.94 79 ILE A C 1
ATOM 642 O O . ILE A 1 79 ? 9.431 -5.534 -3.078 1.00 87.94 79 ILE A O 1
ATOM 646 N N . ALA A 1 80 ? 7.193 -5.504 -3.295 1.00 89.56 80 ALA A N 1
ATOM 647 C CA . ALA A 1 80 ? 7.103 -4.148 -3.807 1.00 89.56 80 ALA A CA 1
ATOM 648 C C . ALA A 1 80 ? 7.681 -3.120 -2.823 1.00 89.56 80 ALA A C 1
ATOM 650 O O . ALA A 1 80 ? 8.391 -2.206 -3.240 1.00 89.56 80 ALA A O 1
ATOM 651 N N . PHE A 1 81 ? 7.428 -3.281 -1.524 1.00 89.38 81 PHE A N 1
ATOM 652 C CA . PHE A 1 81 ? 7.956 -2.406 -0.484 1.00 89.38 81 PHE A CA 1
ATOM 653 C C . PHE A 1 81 ? 9.469 -2.587 -0.314 1.00 89.38 81 PHE A C 1
ATOM 655 O O . PHE A 1 81 ? 10.206 -1.602 -0.298 1.00 89.38 81 PHE A O 1
ATOM 662 N N . ALA A 1 82 ? 9.953 -3.833 -0.274 1.00 86.31 82 ALA A N 1
ATOM 663 C CA . ALA A 1 82 ? 11.380 -4.139 -0.155 1.00 86.31 82 ALA A CA 1
ATOM 664 C C . ALA A 1 82 ? 12.204 -3.631 -1.352 1.00 86.31 82 ALA A C 1
ATOM 666 O O . ALA A 1 82 ? 13.313 -3.130 -1.175 1.00 86.31 82 ALA A O 1
ATOM 667 N N . LEU A 1 83 ? 11.650 -3.721 -2.565 1.00 86.19 83 LEU A N 1
ATOM 668 C CA . LEU A 1 83 ? 12.253 -3.197 -3.796 1.00 86.19 83 LEU A CA 1
ATOM 669 C C . LEU A 1 83 ? 11.978 -1.703 -4.021 1.00 86.19 83 LEU A C 1
ATOM 671 O O . LEU A 1 83 ? 12.375 -1.151 -5.045 1.00 86.19 83 LEU A O 1
ATOM 675 N N . LYS A 1 84 ? 11.277 -1.047 -3.092 1.00 88.62 84 LYS A N 1
ATOM 676 C CA . LYS A 1 84 ? 10.915 0.372 -3.167 1.00 88.62 84 LYS A CA 1
ATOM 677 C C . LYS A 1 84 ? 10.182 0.754 -4.462 1.00 88.62 84 LYS A C 1
ATOM 679 O O . LYS A 1 84 ? 10.407 1.814 -5.046 1.00 88.62 84 LYS A O 1
ATOM 684 N N . MET A 1 85 ? 9.287 -0.117 -4.924 1.00 88.94 85 MET A N 1
ATOM 685 C CA . MET A 1 85 ? 8.522 0.064 -6.158 1.00 88.94 85 MET A CA 1
ATOM 686 C C . MET A 1 85 ? 7.455 1.149 -6.009 1.00 88.94 85 MET A C 1
ATOM 688 O O . MET A 1 85 ? 6.564 1.049 -5.168 1.00 88.94 85 MET A O 1
ATOM 692 N N . ARG A 1 86 ? 7.488 2.157 -6.888 1.00 87.81 86 ARG A N 1
ATOM 693 C CA . ARG A 1 86 ? 6.567 3.313 -6.846 1.00 87.81 86 ARG A CA 1
ATOM 694 C C . ARG A 1 86 ? 5.477 3.324 -7.914 1.00 87.81 86 ARG A C 1
ATOM 696 O O . ARG A 1 86 ? 4.745 4.305 -8.036 1.00 87.81 86 ARG A O 1
ATOM 703 N N . SER A 1 87 ? 5.363 2.269 -8.710 1.00 89.19 87 SER A N 1
ATOM 704 C CA . SER A 1 87 ? 4.307 2.193 -9.716 1.00 89.19 87 SER A CA 1
ATOM 705 C C . SER A 1 87 ? 2.924 2.140 -9.058 1.00 89.19 87 SER A C 1
ATOM 707 O O . SER A 1 87 ? 2.773 1.661 -7.932 1.00 89.19 87 SER A O 1
ATOM 709 N N . CYS A 1 88 ? 1.890 2.602 -9.768 1.00 89.19 88 CYS A N 1
ATOM 710 C CA . CYS A 1 88 ? 0.521 2.611 -9.244 1.00 89.19 88 CYS A CA 1
ATOM 711 C C . CYS A 1 88 ? 0.089 1.223 -8.743 1.00 89.19 88 CYS A C 1
ATOM 713 O O . CYS A 1 88 ? -0.436 1.113 -7.641 1.00 89.19 88 CYS A O 1
ATOM 715 N N . GLY A 1 89 ? 0.382 0.154 -9.492 1.00 89.12 89 GLY A N 1
ATOM 716 C CA . GLY A 1 89 ? 0.069 -1.223 -9.099 1.00 89.12 89 GLY A CA 1
ATOM 717 C C . GLY A 1 89 ? 0.771 -1.654 -7.809 1.00 89.12 89 GLY A C 1
ATOM 718 O O . GLY A 1 89 ? 0.116 -2.172 -6.905 1.00 89.12 89 GLY A O 1
ATOM 719 N N . ALA A 1 90 ? 2.064 -1.351 -7.686 1.00 91.19 90 ALA A N 1
ATOM 720 C CA . ALA A 1 90 ? 2.873 -1.704 -6.526 1.00 91.19 90 ALA A CA 1
ATOM 721 C C . ALA A 1 90 ? 2.377 -0.991 -5.262 1.00 91.19 90 ALA A C 1
ATOM 723 O O . ALA A 1 90 ? 2.114 -1.629 -4.244 1.00 91.19 90 ALA A O 1
ATOM 724 N N . VAL A 1 91 ? 2.144 0.322 -5.357 1.00 91.94 91 VAL A N 1
ATOM 725 C CA . VAL A 1 91 ? 1.594 1.129 -4.257 1.00 91.94 91 VAL A CA 1
ATOM 726 C C . VAL A 1 91 ? 0.208 0.631 -3.848 1.00 91.94 91 VAL A C 1
ATOM 728 O O . VAL A 1 91 ? -0.090 0.534 -2.658 1.00 91.94 91 VAL A O 1
ATOM 731 N N . THR A 1 92 ? -0.628 0.256 -4.821 1.00 93.56 92 THR A N 1
ATOM 732 C CA . THR A 1 92 ? -1.964 -0.299 -4.559 1.00 93.56 92 THR A CA 1
ATOM 733 C C . THR A 1 92 ? -1.869 -1.626 -3.802 1.00 93.56 92 THR A C 1
ATOM 735 O O . THR A 1 92 ? -2.663 -1.858 -2.892 1.00 93.56 92 THR A O 1
ATOM 738 N N . ASN A 1 93 ? -0.895 -2.484 -4.129 1.00 93.75 93 ASN A N 1
ATOM 739 C CA . ASN A 1 93 ? -0.678 -3.748 -3.425 1.00 93.75 93 ASN A CA 1
ATOM 740 C C . ASN A 1 93 ? -0.255 -3.513 -1.973 1.00 93.75 93 ASN A C 1
ATOM 742 O O . ASN A 1 93 ? -0.948 -4.000 -1.080 1.00 93.75 93 ASN A O 1
ATOM 746 N N . ILE A 1 94 ? 0.772 -2.686 -1.744 1.00 93.88 94 ILE A N 1
ATOM 747 C CA . ILE A 1 94 ? 1.263 -2.330 -0.400 1.00 93.88 94 ILE A CA 1
ATOM 748 C C . ILE A 1 94 ? 0.119 -1.780 0.462 1.00 93.88 94 ILE A C 1
ATOM 750 O O . ILE A 1 94 ? -0.178 -2.313 1.530 1.00 93.88 94 ILE A O 1
ATOM 754 N N . ALA A 1 95 ? -0.583 -0.753 -0.026 1.00 94.44 95 ALA A N 1
ATOM 755 C CA . ALA A 1 95 ? -1.668 -0.123 0.722 1.00 94.44 95 ALA A CA 1
ATOM 756 C C . ALA A 1 95 ? -2.837 -1.089 0.979 1.00 94.44 95 ALA A C 1
ATOM 758 O O . ALA A 1 95 ? -3.430 -1.074 2.059 1.00 94.44 95 ALA A O 1
ATOM 759 N N . SER A 1 96 ? -3.171 -1.948 0.006 1.00 94.50 96 SER A N 1
ATOM 760 C CA . SER A 1 96 ? -4.235 -2.940 0.180 1.00 94.50 96 SER A CA 1
ATOM 761 C C . SER A 1 96 ? -3.892 -3.983 1.240 1.00 94.50 96 SER A C 1
ATOM 763 O O . SER A 1 96 ? -4.780 -4.385 1.986 1.00 94.50 96 SER A O 1
ATOM 765 N N . GLU A 1 97 ? -2.627 -4.396 1.331 1.00 94.81 97 GLU A N 1
ATOM 766 C CA . GLU A 1 97 ? -2.154 -5.348 2.336 1.00 94.81 97 GLU A CA 1
ATOM 767 C C . GLU A 1 97 ? -2.189 -4.725 3.734 1.00 94.81 97 GLU A C 1
ATOM 769 O O . GLU A 1 97 ? -2.775 -5.323 4.632 1.00 94.81 97 GLU A O 1
ATOM 774 N N . MET A 1 98 ? -1.705 -3.487 3.895 1.00 94.12 98 MET A N 1
ATOM 775 C CA . MET A 1 98 ? -1.776 -2.745 5.166 1.00 94.12 98 MET A CA 1
ATOM 776 C C . MET A 1 98 ? -3.210 -2.611 5.686 1.00 94.12 98 MET A C 1
ATOM 778 O O . MET A 1 98 ? -3.498 -2.916 6.838 1.00 94.12 98 MET A O 1
ATOM 782 N N . LEU A 1 99 ? -4.133 -2.176 4.827 1.00 92.56 99 LEU A N 1
ATOM 783 C CA . LEU A 1 99 ? -5.529 -1.967 5.210 1.00 92.56 99 LEU A CA 1
ATOM 784 C C . LEU A 1 99 ? -6.256 -3.282 5.515 1.00 92.56 99 LEU A C 1
ATOM 786 O O . LEU A 1 99 ? -7.056 -3.341 6.447 1.00 92.56 99 LEU A O 1
ATOM 790 N N . ARG A 1 100 ? -5.978 -4.346 4.752 1.00 92.75 100 ARG A N 1
ATOM 791 C CA . ARG A 1 100 ? -6.532 -5.680 5.030 1.00 92.75 100 ARG A CA 1
ATOM 792 C C . ARG A 1 100 ? -5.996 -6.252 6.334 1.00 92.75 100 ARG A C 1
ATOM 794 O O . ARG A 1 100 ? -6.762 -6.881 7.055 1.00 92.75 100 ARG A O 1
ATOM 801 N N . HIS A 1 101 ? -4.720 -6.015 6.638 1.00 92.62 101 HIS A N 1
ATOM 802 C CA . HIS A 1 101 ? -4.083 -6.465 7.874 1.00 92.62 101 HIS A CA 1
ATOM 803 C C . HIS A 1 101 ? -4.815 -5.930 9.110 1.00 92.62 101 HIS A C 1
ATOM 805 O O . HIS A 1 101 ? -5.158 -6.698 10.003 1.00 92.62 101 HIS A O 1
ATOM 811 N N . ILE A 1 102 ? -5.191 -4.650 9.087 1.00 90.88 102 ILE A N 1
ATOM 812 C CA . ILE A 1 102 ? -5.919 -4.006 10.190 1.00 90.88 102 ILE A CA 1
ATOM 813 C C . ILE A 1 102 ? -7.442 -4.214 10.150 1.00 90.88 102 ILE A C 1
ATOM 815 O O . ILE A 1 102 ? -8.157 -3.661 10.984 1.00 90.88 102 ILE A O 1
ATOM 819 N N . GLY A 1 103 ? -7.944 -5.038 9.223 1.00 89.56 103 GLY A N 1
ATOM 820 C CA . GLY A 1 103 ? -9.332 -5.507 9.202 1.00 89.56 103 GLY A CA 1
ATOM 821 C C . GLY A 1 103 ? -10.267 -4.822 8.201 1.00 89.56 103 GLY A C 1
ATOM 822 O O . GLY A 1 103 ? -11.454 -5.151 8.175 1.00 89.56 103 GLY A O 1
ATOM 823 N N . TYR A 1 104 ? -9.783 -3.916 7.344 1.00 89.94 104 TYR A N 1
ATOM 824 C CA . TYR A 1 104 ? -10.630 -3.309 6.312 1.00 89.94 104 TYR A CA 1
ATOM 825 C C . TYR A 1 104 ? -10.848 -4.236 5.117 1.00 89.94 104 TYR A C 1
ATOM 827 O O . TYR A 1 104 ? -9.942 -4.911 4.616 1.00 89.94 104 TYR A O 1
ATOM 835 N N . LYS A 1 105 ? -12.059 -4.184 4.561 1.00 90.81 105 LYS A N 1
ATOM 836 C CA . LYS A 1 105 ? -12.357 -4.803 3.269 1.00 90.81 105 LYS A CA 1
ATOM 837 C C . LYS A 1 105 ? -11.879 -3.886 2.148 1.00 90.81 105 LYS A C 1
ATOM 839 O O . LYS A 1 105 ? -12.396 -2.787 1.962 1.00 90.81 105 LYS A O 1
ATOM 844 N N . VAL A 1 106 ? -10.899 -4.356 1.378 1.00 92.62 106 VAL A N 1
ATOM 845 C CA . VAL A 1 106 ? -10.286 -3.583 0.288 1.00 92.62 106 VAL A CA 1
ATOM 846 C C . VAL A 1 106 ? -10.400 -4.306 -1.044 1.00 92.62 106 VAL A C 1
ATOM 848 O O . VAL A 1 106 ? -9.958 -5.451 -1.190 1.00 92.62 106 VAL A O 1
ATOM 851 N N . LYS A 1 107 ? -10.915 -3.595 -2.046 1.00 92.12 107 LYS A N 1
ATOM 852 C CA . LYS A 1 107 ? -10.930 -3.999 -3.454 1.00 92.12 107 LYS A CA 1
ATOM 853 C C . LYS A 1 107 ? -9.897 -3.186 -4.225 1.00 92.12 107 LYS A C 1
ATOM 855 O O . LYS A 1 107 ? -9.882 -1.962 -4.141 1.00 92.12 107 LYS A O 1
ATOM 860 N N . LYS A 1 108 ? -9.045 -3.867 -4.989 1.00 89.94 108 LYS A N 1
ATOM 861 C CA . LYS A 1 108 ? -8.165 -3.217 -5.966 1.00 89.94 108 LYS A CA 1
ATOM 862 C C . LYS A 1 1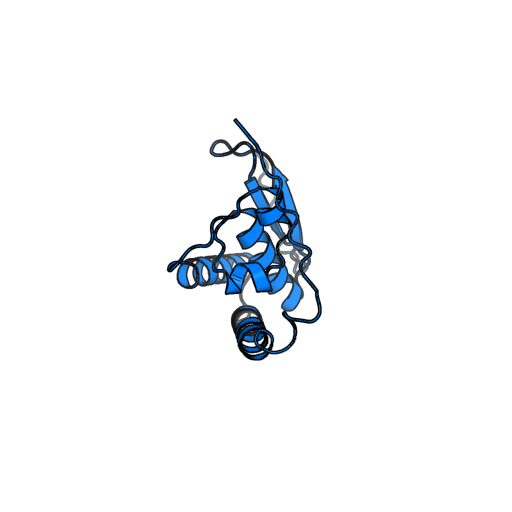08 ? -8.975 -2.937 -7.225 1.00 89.94 108 LYS A C 1
ATOM 864 O O . LYS A 1 108 ? -9.758 -3.787 -7.642 1.00 89.94 108 LYS A O 1
ATOM 869 N N . VAL A 1 109 ? -8.805 -1.758 -7.802 1.00 89.50 109 VAL A N 1
ATOM 870 C CA . VAL A 1 109 ? -9.531 -1.311 -8.990 1.00 89.50 109 VAL A CA 1
ATOM 871 C C . VAL A 1 109 ? -8.528 -0.696 -9.958 1.00 89.50 109 VAL A C 1
ATOM 873 O O . VAL A 1 109 ? -7.521 -0.121 -9.550 1.00 89.50 109 VAL A O 1
ATOM 876 N N . HIS A 1 110 ? -8.799 -0.847 -11.244 1.00 87.81 110 HIS A N 1
ATOM 877 C CA . HIS A 1 110 ? -7.978 -0.321 -12.323 1.00 87.81 110 HIS A CA 1
ATOM 878 C C . HIS A 1 110 ? -8.859 0.391 -13.343 1.00 87.81 110 HIS A C 1
ATOM 880 O O . HIS A 1 110 ? -10.000 -0.017 -13.578 1.00 87.81 110 HIS A O 1
ATOM 886 N N . GLY A 1 111 ? -8.324 1.434 -13.963 1.00 86.56 111 GLY A N 1
ATOM 887 C CA . GLY A 1 111 ? -9.037 2.178 -14.986 1.00 86.56 111 GLY A CA 1
ATOM 888 C C . GLY A 1 111 ? -8.226 3.327 -15.559 1.00 86.56 111 GLY A C 1
ATOM 889 O O . GLY A 1 111 ? -7.047 3.508 -15.258 1.00 86.56 111 GLY A O 1
ATOM 890 N N . THR A 1 112 ? -8.900 4.106 -16.391 1.00 89.88 112 THR A N 1
ATOM 891 C CA . THR A 1 112 ? -8.331 5.264 -17.071 1.00 89.88 112 THR A CA 1
ATOM 892 C C . THR A 1 112 ? -8.514 6.527 -16.237 1.00 89.88 112 THR A C 1
ATOM 894 O O . THR A 1 112 ? -9.541 6.733 -15.594 1.00 89.88 112 THR A O 1
ATOM 897 N N . THR A 1 113 ? -7.505 7.389 -16.268 1.00 83.75 113 THR A N 1
ATOM 898 C CA . THR A 1 113 ? -7.527 8.754 -15.730 1.00 83.75 113 THR A CA 1
ATOM 899 C C . THR A 1 113 ? -7.178 9.735 -16.842 1.00 83.75 113 THR A C 1
ATOM 901 O O . THR A 1 113 ? -6.577 9.322 -17.835 1.00 83.75 113 THR A O 1
ATOM 904 N N . PRO A 1 114 ? -7.438 11.042 -16.663 1.00 86.38 114 PRO A N 1
ATOM 905 C CA . PRO A 1 114 ? -6.941 12.053 -17.595 1.00 86.38 114 PRO A CA 1
ATOM 906 C C . PRO A 1 114 ? -5.413 12.025 -17.785 1.00 86.38 114 PRO A C 1
ATOM 908 O O . PRO A 1 114 ? -4.925 12.414 -18.838 1.00 86.38 114 PRO A O 1
ATOM 911 N N . ALA A 1 115 ? -4.660 11.559 -16.781 1.00 80.00 115 ALA A N 1
ATOM 912 C CA . ALA A 1 115 ? -3.196 11.530 -16.798 1.00 80.00 115 ALA A CA 1
ATOM 913 C C . ALA A 1 115 ? -2.596 10.214 -17.328 1.00 80.00 115 ALA A C 1
ATOM 915 O O . ALA A 1 115 ? -1.439 10.192 -17.738 1.00 80.00 115 ALA A O 1
ATOM 916 N N . SER A 1 116 ? -3.341 9.108 -17.284 1.00 79.62 116 SER A N 1
ATOM 917 C CA . SER A 1 116 ? -2.864 7.788 -17.709 1.00 79.62 116 SER A CA 1
ATOM 918 C C . SER A 1 116 ? -4.027 6.888 -18.133 1.00 79.62 116 SER A C 1
ATOM 920 O O . SER A 1 116 ? -4.993 6.767 -17.367 1.00 79.62 116 SER A O 1
ATOM 922 N N . PRO A 1 117 ? -3.923 6.186 -19.282 1.00 80.44 117 PRO A N 1
ATOM 923 C CA . PRO A 1 117 ? -4.908 5.190 -19.705 1.00 80.44 117 PRO A CA 1
ATOM 924 C C . PRO A 1 117 ? -4.965 3.983 -18.763 1.00 80.44 117 PRO A C 1
ATOM 926 O O . PRO A 1 117 ? -5.999 3.320 -18.690 1.00 80.44 117 PRO A O 1
ATOM 929 N N . ASP A 1 118 ? -3.882 3.735 -18.023 1.00 83.38 118 ASP A N 1
ATOM 930 C CA . ASP A 1 118 ? -3.748 2.629 -17.089 1.00 83.38 118 ASP A CA 1
ATOM 931 C C . ASP A 1 118 ? -3.287 3.141 -15.715 1.00 83.38 118 ASP A C 1
ATOM 933 O O . ASP A 1 118 ? -2.128 3.518 -15.502 1.00 83.38 118 ASP A O 1
ATOM 937 N N . HIS A 1 119 ? -4.228 3.202 -14.775 1.00 89.19 119 HIS A N 1
ATOM 938 C CA . HIS A 1 119 ? -3.980 3.569 -13.390 1.00 89.19 119 HIS A CA 1
ATOM 939 C C . HIS A 1 119 ? -4.687 2.602 -12.432 1.00 89.19 119 HIS A C 1
ATOM 941 O O . HIS A 1 119 ? -5.661 1.936 -12.789 1.00 89.19 119 HIS A O 1
ATOM 947 N N . ALA A 1 120 ? -4.164 2.502 -11.210 1.00 88.56 120 ALA A N 1
ATOM 948 C CA . ALA A 1 120 ? -4.647 1.591 -10.181 1.00 88.56 120 ALA A CA 1
ATOM 949 C C . ALA A 1 120 ? -4.946 2.359 -8.890 1.00 88.56 120 ALA A C 1
ATOM 951 O O . ALA A 1 120 ? -4.189 3.250 -8.506 1.00 88.56 120 ALA A O 1
ATOM 952 N N . TRP A 1 121 ? -6.045 1.997 -8.232 1.00 91.06 121 TRP A N 1
ATOM 953 C CA . TRP A 1 121 ? -6.489 2.552 -6.955 1.00 91.06 121 TRP A CA 1
ATOM 954 C C . TRP A 1 121 ? -7.096 1.469 -6.064 1.00 91.06 121 TRP A C 1
ATOM 956 O O . TRP A 1 121 ? -7.422 0.359 -6.495 1.00 91.06 121 TRP A O 1
ATOM 966 N N . ILE A 1 122 ? -7.264 1.805 -4.788 1.00 92.44 122 ILE A N 1
ATOM 967 C CA . ILE A 1 122 ? -7.983 0.985 -3.816 1.00 92.44 122 ILE A CA 1
ATOM 968 C C . ILE A 1 122 ? -9.374 1.563 -3.555 1.00 92.44 122 ILE A C 1
ATOM 970 O O . ILE A 1 122 ? -9.558 2.774 -3.459 1.00 92.44 122 ILE A O 1
ATOM 974 N N . LYS A 1 123 ? -10.355 0.680 -3.391 1.00 91.06 123 LYS A N 1
ATOM 975 C CA . LYS A 1 123 ? -11.664 0.982 -2.818 1.00 91.06 123 LYS A CA 1
ATOM 976 C C . LYS A 1 123 ? -11.747 0.298 -1.460 1.00 91.06 123 LYS A C 1
ATOM 978 O O . LYS A 1 123 ? -11.609 -0.923 -1.384 1.00 91.06 123 LYS A O 1
ATOM 983 N N . VAL A 1 124 ? -11.969 1.083 -0.415 1.00 90.19 124 VAL A N 1
ATOM 984 C CA . VAL A 1 124 ? -12.081 0.603 0.965 1.00 90.19 124 VAL A CA 1
ATOM 985 C C . VAL A 1 124 ? -13.549 0.657 1.368 1.00 90.19 124 VAL A C 1
ATOM 987 O O . VAL A 1 124 ? -14.204 1.679 1.167 1.00 90.19 124 VAL A O 1
ATOM 990 N N . GLU A 1 125 ? -14.081 -0.453 1.867 1.00 85.00 125 GLU A N 1
ATOM 991 C CA . GLU A 1 125 ? -15.422 -0.498 2.445 1.00 85.00 125 GLU A CA 1
ATOM 992 C C . GLU A 1 125 ? -15.315 -0.155 3.932 1.00 85.00 125 GLU A C 1
ATOM 994 O O . GLU A 1 125 ? -14.636 -0.850 4.690 1.00 85.00 125 GLU A O 1
ATOM 999 N N . ASP A 1 126 ? -15.974 0.929 4.332 1.00 73.31 126 ASP A N 1
ATOM 1000 C CA . ASP A 1 126 ? -16.103 1.315 5.731 1.00 73.31 126 ASP A CA 1
ATOM 1001 C C . ASP A 1 126 ? -17.323 0.608 6.332 1.00 73.31 126 ASP A C 1
ATOM 1003 O O . ASP A 1 126 ? -18.464 0.857 5.937 1.00 73.31 126 ASP A O 1
ATOM 1007 N N . SER A 1 127 ? -17.079 -0.339 7.236 1.00 62.22 127 SER A N 1
ATOM 1008 C CA . SER A 1 127 ? -18.130 -1.058 7.962 1.00 62.22 127 SER A CA 1
ATOM 1009 C C . SER A 1 127 ? -18.739 -0.230 9.0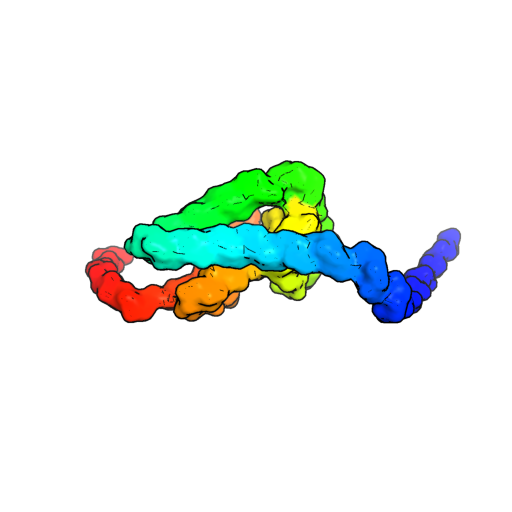94 1.00 62.22 127 SER A C 1
ATOM 1011 O O . SER A 1 127 ? -19.857 -0.525 9.516 1.00 62.22 127 SER A O 1
ATOM 1013 N N . ASN A 1 128 ? -18.058 0.829 9.546 1.00 55.09 128 ASN A N 1
ATOM 1014 C CA . ASN A 1 128 ? -18.671 1.852 10.379 1.00 55.09 128 ASN A CA 1
ATOM 1015 C C . ASN A 1 128 ? -19.365 2.817 9.435 1.00 55.09 128 ASN A C 1
ATOM 1017 O O . ASN A 1 128 ? -18.750 3.746 8.937 1.00 55.09 128 ASN A O 1
ATOM 1021 N N . GLY A 1 129 ? -20.640 2.569 9.140 1.00 44.22 129 GLY A N 1
ATOM 1022 C CA . GLY A 1 129 ? -21.435 3.426 8.271 1.00 44.22 129 GLY A CA 1
ATOM 1023 C C . GLY A 1 129 ? -21.445 4.878 8.749 1.00 44.22 129 GLY A C 1
ATOM 1024 O O . GLY A 1 129 ? -22.382 5.315 9.415 1.00 44.22 129 GLY A O 1
ATOM 1025 N N . SER A 1 130 ? -20.448 5.663 8.350 1.00 43.19 130 SER A N 1
ATOM 1026 C CA . SER A 1 130 ? -20.576 7.099 8.275 1.00 43.19 130 SER A CA 1
ATOM 1027 C C . SER A 1 130 ? -21.609 7.331 7.180 1.00 43.19 130 SER A C 1
ATOM 1029 O O . SER A 1 130 ? -21.347 7.208 5.983 1.00 43.19 130 SER A O 1
ATOM 1031 N N . LYS A 1 131 ? -22.851 7.582 7.610 1.00 41.75 131 LYS A N 1
ATOM 1032 C CA . LYS A 1 131 ? -23.889 8.202 6.790 1.00 41.75 131 LYS A CA 1
ATOM 1033 C C . LYS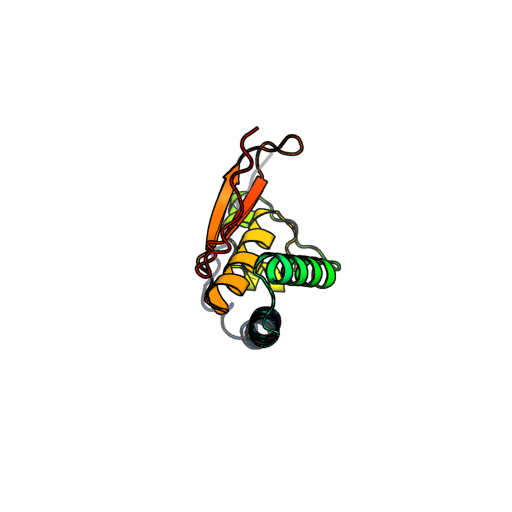 A 1 131 ? -23.279 9.465 6.182 1.00 41.75 131 LYS A C 1
ATOM 1035 O O . LYS A 1 131 ? -23.356 10.538 6.772 1.00 41.75 131 LYS A O 1
ATOM 1040 N N . LYS A 1 132 ? -22.647 9.364 5.015 1.00 42.47 132 LYS A N 1
ATOM 1041 C CA . LYS A 1 132 ? -22.392 10.546 4.205 1.00 42.47 132 LYS A CA 1
ATOM 1042 C C . LYS A 1 132 ? -23.747 10.968 3.644 1.00 42.47 132 LYS A C 1
ATOM 1044 O O . LYS A 1 132 ? -24.427 10.119 3.061 1.00 42.47 132 LYS A O 1
ATOM 1049 N N . PRO A 1 133 ? -24.171 12.231 3.825 1.00 40.84 133 PRO A N 1
ATOM 1050 C CA . PRO A 1 133 ? -25.333 12.726 3.111 1.00 40.84 133 PRO A CA 1
ATOM 1051 C C . PRO A 1 133 ? -25.071 12.522 1.620 1.00 40.84 133 PRO A C 1
ATOM 1053 O O . PRO A 1 133 ? -23.973 12.807 1.127 1.00 40.84 133 PRO A O 1
ATOM 1056 N N . ARG A 1 134 ? -26.066 11.965 0.924 1.00 39.75 134 ARG A N 1
ATOM 1057 C CA . ARG A 1 134 ? -26.089 11.956 -0.535 1.00 39.75 134 ARG A CA 1
ATOM 1058 C C . ARG A 1 134 ? -25.840 13.395 -0.977 1.00 39.75 134 ARG A C 1
ATOM 1060 O O . ARG A 1 134 ? -26.593 14.287 -0.600 1.00 39.75 134 ARG A O 1
ATOM 1067 N N . ARG A 1 135 ? -24.749 13.634 -1.704 1.00 42.66 135 ARG A N 1
ATOM 1068 C CA . ARG A 1 135 ? -24.685 14.830 -2.538 1.00 42.66 135 ARG A CA 1
ATOM 1069 C C . ARG A 1 135 ? -25.529 14.498 -3.753 1.00 42.66 135 ARG A C 1
ATOM 1071 O O . ARG A 1 135 ? -25.045 13.837 -4.664 1.00 42.66 135 ARG A O 1
ATOM 1078 N N . ASP A 1 136 ? -26.796 14.874 -3.678 1.00 40.72 136 ASP A N 1
ATOM 1079 C CA . ASP A 1 136 ? -27.595 15.097 -4.869 1.00 40.72 136 ASP A CA 1
ATOM 1080 C C . ASP A 1 136 ? -27.039 16.371 -5.513 1.00 40.72 136 ASP A C 1
ATOM 1082 O O . ASP A 1 136 ? -27.207 17.446 -4.942 1.00 40.72 136 ASP A O 1
ATOM 1086 N N . CYS A 1 137 ? -26.303 16.208 -6.614 1.00 38.91 137 CYS A N 1
ATOM 1087 C CA . CYS A 1 137 ? -26.078 17.176 -7.693 1.00 38.91 137 CYS A CA 1
ATOM 1088 C C . CYS A 1 137 ? -25.643 16.385 -8.931 1.00 38.91 137 CYS A C 1
ATOM 1090 O O . CYS A 1 137 ? -24.554 15.765 -8.862 1.00 38.91 137 CYS A O 1
#